Protein AF-A0A9E2QNR4-F1 (afdb_monomer_lite)

Foldseek 3Di:
DQDPLLQVAVVLLVLAPDVPAAEEAEAAQDDDDPPDDDDDDPRYHYYYDYHDWDQDPDGIQCLVVVVVVLVVDDDQKDADDDSQKHWHNCVVVCCVPPVVQFQKEQEWEAEPVRDIAPPLPDWDDDFPRGPSRMMGGCVQQNGFGQDDRDRRSNVVSVVSVVVRDPRYGYDNDHTMYGRD

Secondary structure (DSSP, 8-state):
---HHHHHHHHHHHT-SS----EEEEEET-SS--SS-----TTEEEEEE-S--EE-SSSEE-HHHHHHHHHH--SSEEE---TT-EE-TTHHHHIIIIITTSSEEEEEEEETT--EES-TT--S--TTS-TT-EEEEHHHH-------SSTTHHHHHHHHHHTT-S-EEEEEEEEEEET-

Sequence (180 aa):
MGRRSLHTTLHSLLQQTNPNWKAIVIFDGIKQLPYTTLPQDDRISYLFSEKIGRFGLTNGESGMVRNIGIKAATTEWIGFLDDDDTIAPFYVHALLTKYHVHDFVVWRMIYTNRVVLPPFHANELAFGNVGISFCYNQYRLGKVYFKHNSGGEDFDFLKDLKNRTSNWKITHEIAYRVRH

pLDDT: mean 93.26, std 9.12, range [42.66, 98.81]

Radius of gyration: 15.49 Å; chains: 1; bounding box: 40×37×36 Å

Structure (mmCIF, N/CA/C/O backbone):
data_AF-A0A9E2QNR4-F1
#
_entry.id   AF-A0A9E2QNR4-F1
#
loop_
_atom_site.group_PDB
_atom_site.id
_atom_site.type_symbol
_atom_site.label_atom_id
_atom_site.label_alt_id
_atom_site.label_comp_id
_atom_site.label_asym_id
_atom_site.label_entity_id
_atom_site.label_seq_id
_atom_site.pdbx_PDB_ins_code
_atom_site.Cartn_x
_atom_site.Cartn_y
_atom_site.Cartn_z
_atom_site.occupancy
_atom_site.B_iso_or_equiv
_atom_site.auth_seq_id
_atom_site.auth_comp_id
_atom_site.auth_asym_id
_atom_site.auth_atom_id
_atom_site.pdbx_PDB_model_num
ATOM 1 N N . MET A 1 1 ? -13.595 16.240 6.939 1.00 42.66 1 MET A N 1
ATOM 2 C CA . MET A 1 1 ? -14.921 15.580 6.945 1.00 42.66 1 MET A CA 1
ATOM 3 C C . MET A 1 1 ? -15.132 14.895 5.601 1.00 42.66 1 MET A C 1
ATOM 5 O O . MET A 1 1 ? -14.624 15.418 4.617 1.00 42.66 1 MET A O 1
ATOM 9 N N . GLY A 1 2 ? -15.775 13.719 5.605 1.00 53.56 2 GLY A N 1
ATOM 10 C CA . GLY A 1 2 ? -15.765 12.681 4.558 1.00 53.56 2 GLY A CA 1
ATOM 11 C C . GLY A 1 2 ? -15.811 13.205 3.127 1.00 53.56 2 GLY A C 1
ATOM 12 O O . GLY A 1 2 ? -16.867 13.581 2.624 1.00 53.56 2 GLY A O 1
ATOM 13 N N . ARG A 1 3 ? -14.639 13.245 2.490 1.00 68.81 3 ARG A N 1
ATOM 14 C CA . ARG A 1 3 ? -14.475 13.717 1.116 1.00 68.81 3 ARG A CA 1
ATOM 15 C C . ARG A 1 3 ? -15.192 12.754 0.174 1.00 68.81 3 ARG A C 1
ATOM 17 O O . ARG A 1 3 ? -15.172 11.546 0.394 1.00 68.81 3 ARG A O 1
ATOM 24 N N . ARG A 1 4 ? -15.772 13.283 -0.908 1.00 77.88 4 ARG A N 1
ATOM 25 C CA . ARG A 1 4 ? -16.351 12.480 -2.004 1.00 77.88 4 ARG A CA 1
ATOM 26 C C . ARG A 1 4 ? -15.380 11.399 -2.499 1.00 77.88 4 ARG A C 1
ATOM 28 O O . ARG A 1 4 ? -15.818 10.328 -2.898 1.00 77.88 4 ARG A O 1
ATOM 35 N N . SER A 1 5 ? -14.082 11.681 -2.422 1.00 88.00 5 SER A N 1
ATOM 36 C CA . SER A 1 5 ? -13.005 10.777 -2.804 1.00 88.00 5 SER A CA 1
ATOM 37 C C . SER A 1 5 ? -13.012 9.458 -2.019 1.00 88.00 5 SER A C 1
ATOM 39 O O . SER A 1 5 ? -12.896 8.406 -2.635 1.00 88.00 5 SER A O 1
ATOM 41 N N . LEU A 1 6 ? -13.317 9.481 -0.712 1.00 91.69 6 LEU A N 1
ATOM 42 C CA . LEU A 1 6 ? -13.371 8.267 0.112 1.00 91.69 6 LEU A CA 1
ATOM 43 C C . LEU A 1 6 ? -14.436 7.283 -0.392 1.00 91.69 6 LEU A C 1
ATOM 45 O O . LEU A 1 6 ? -14.226 6.074 -0.363 1.00 91.69 6 LEU A O 1
ATOM 49 N N . HIS A 1 7 ? -15.576 7.777 -0.885 1.00 91.38 7 HIS A N 1
ATOM 50 C CA . HIS A 1 7 ? -16.596 6.906 -1.472 1.00 91.38 7 HIS A CA 1
ATOM 51 C C . HIS A 1 7 ? -16.057 6.188 -2.717 1.00 91.38 7 HIS A C 1
ATOM 53 O O . HIS A 1 7 ? -16.273 4.989 -2.879 1.00 91.38 7 HIS A O 1
ATOM 59 N N . THR A 1 8 ? -15.323 6.900 -3.574 1.00 93.50 8 THR A N 1
ATOM 60 C CA . THR A 1 8 ? -14.679 6.323 -4.760 1.00 93.50 8 THR A CA 1
ATOM 61 C C . THR A 1 8 ? -13.632 5.275 -4.369 1.00 93.50 8 THR A C 1
ATOM 63 O O . THR A 1 8 ? -13.645 4.165 -4.907 1.00 93.50 8 THR A O 1
ATOM 66 N N . THR A 1 9 ? -12.795 5.571 -3.371 1.00 96.00 9 THR A N 1
ATOM 67 C CA . THR A 1 9 ? -11.807 4.639 -2.811 1.00 96.00 9 THR A CA 1
ATOM 68 C C . THR A 1 9 ? -12.461 3.351 -2.315 1.00 96.00 9 THR A C 1
ATOM 70 O O . THR A 1 9 ? -12.094 2.259 -2.756 1.00 96.00 9 THR A O 1
ATOM 73 N N . LEU A 1 10 ? -13.482 3.456 -1.457 1.00 96.06 10 LEU A N 1
ATOM 74 C CA . LEU A 1 10 ? -14.182 2.290 -0.911 1.00 96.06 10 LEU A CA 1
ATOM 75 C C . LEU A 1 10 ? -14.931 1.511 -1.994 1.00 96.06 10 LEU A C 1
ATOM 77 O O . LEU A 1 10 ? -14.923 0.282 -1.984 1.00 96.06 10 LEU A O 1
ATOM 81 N N . HIS A 1 11 ? -15.518 2.197 -2.975 1.00 95.88 11 HIS A N 1
ATOM 82 C CA . HIS A 1 11 ? -16.143 1.530 -4.111 1.00 95.88 11 HIS A CA 1
ATOM 83 C C . HIS A 1 11 ? -15.125 0.700 -4.912 1.00 95.88 11 HIS A C 1
ATOM 85 O O . HIS A 1 11 ? -15.442 -0.415 -5.318 1.00 95.88 11 HIS A O 1
ATOM 91 N N . SER A 1 12 ? -13.882 1.170 -5.075 1.00 97.94 12 SER A N 1
ATOM 92 C CA . SER A 1 12 ? -12.830 0.398 -5.761 1.00 97.94 12 SER A CA 1
ATOM 93 C C . SER A 1 12 ? -12.438 -0.903 -5.038 1.00 97.94 12 SER A C 1
ATOM 95 O O . SER A 1 12 ? -12.075 -1.887 -5.690 1.00 97.94 12 SER A O 1
ATOM 97 N N . LEU A 1 13 ? -12.575 -0.947 -3.706 1.00 98.19 13 LEU A N 1
ATOM 98 C CA . LEU A 1 13 ? -12.427 -2.173 -2.913 1.00 98.19 13 LEU A CA 1
ATOM 99 C C . LEU A 1 13 ? -13.612 -3.123 -3.139 1.00 98.19 13 LEU A C 1
ATOM 101 O O . LEU A 1 13 ? -13.427 -4.314 -3.381 1.00 98.19 13 LEU A O 1
ATOM 105 N N . LEU A 1 14 ? -14.838 -2.598 -3.129 1.00 98.00 14 LEU A N 1
ATOM 106 C CA . LEU A 1 14 ? -16.046 -3.397 -3.361 1.00 98.00 14 LEU A CA 1
ATOM 107 C C . LEU A 1 14 ? -16.087 -4.021 -4.765 1.00 98.00 14 LEU A C 1
ATOM 109 O O . LEU A 1 14 ? -16.650 -5.099 -4.930 1.00 98.00 14 LEU A O 1
ATOM 113 N N . GLN A 1 15 ? -15.451 -3.383 -5.750 1.00 98.00 15 GLN A N 1
ATOM 114 C CA . GLN A 1 15 ? -15.330 -3.877 -7.126 1.00 98.00 15 GLN A CA 1
ATOM 115 C C . GLN A 1 15 ? -14.173 -4.871 -7.341 1.00 98.00 15 GLN A C 1
ATOM 117 O O . GLN A 1 15 ? -13.887 -5.239 -8.481 1.00 98.00 15 GLN A O 1
ATOM 122 N N . GLN A 1 16 ? -13.479 -5.316 -6.286 1.00 98.69 16 GLN A N 1
ATOM 123 C CA . GLN A 1 16 ? -12.453 -6.349 -6.436 1.00 98.69 16 GLN A CA 1
ATOM 124 C C . GLN A 1 16 ? -13.062 -7.672 -6.912 1.00 98.69 16 GLN A C 1
ATOM 126 O O . GLN A 1 16 ? -13.962 -8.230 -6.291 1.00 98.69 16 GLN A O 1
ATOM 131 N N . THR A 1 17 ? -12.495 -8.209 -7.988 1.00 98.50 17 THR A N 1
ATOM 132 C CA . THR A 1 17 ? -12.878 -9.493 -8.603 1.00 98.50 17 THR A CA 1
ATOM 133 C C . THR A 1 17 ? -12.620 -10.700 -7.701 1.00 98.50 17 THR A C 1
ATOM 135 O O . THR A 1 17 ? -13.243 -11.744 -7.872 1.00 98.50 17 THR A O 1
ATOM 138 N N . ASN A 1 18 ? -11.716 -10.567 -6.729 1.00 98.25 18 ASN A N 1
ATOM 139 C CA . ASN A 1 18 ? -11.512 -11.543 -5.668 1.00 98.25 18 ASN A CA 1
ATOM 140 C C . ASN A 1 18 ? -11.945 -10.914 -4.331 1.00 98.25 18 ASN A C 1
ATOM 142 O O . ASN A 1 18 ? -11.371 -9.892 -3.951 1.00 98.25 18 ASN A O 1
ATOM 146 N N . PRO A 1 19 ? -12.923 -11.494 -3.607 1.00 97.56 19 PRO A N 1
ATOM 147 C CA . PRO A 1 19 ? -13.462 -10.908 -2.383 1.00 97.56 19 PRO A CA 1
ATOM 148 C C . PRO A 1 19 ? -12.594 -11.146 -1.137 1.00 97.56 19 PRO A C 1
ATOM 150 O O . PRO A 1 19 ? -12.964 -10.661 -0.070 1.00 97.56 19 PRO A O 1
ATOM 153 N N . ASN A 1 20 ? -11.479 -11.884 -1.243 1.00 98.06 20 ASN A N 1
ATOM 154 C CA . ASN A 1 20 ? -10.619 -12.277 -0.122 1.00 98.06 20 ASN A CA 1
ATOM 155 C C . ASN A 1 20 ? -9.726 -11.124 0.370 1.00 98.06 20 ASN A C 1
ATOM 157 O O . ASN A 1 20 ? -8.500 -11.154 0.255 1.00 98.06 20 ASN A O 1
ATOM 161 N N . TRP A 1 21 ? -10.361 -10.082 0.895 1.00 98.31 21 TRP A N 1
ATOM 162 C CA . TRP A 1 21 ? -9.712 -8.907 1.456 1.00 98.31 21 TRP A CA 1
ATOM 163 C C . TRP A 1 21 ? -10.485 -8.390 2.670 1.00 98.31 21 TRP A C 1
ATOM 165 O O . TRP A 1 21 ? -11.672 -8.663 2.846 1.00 98.31 21 TRP A O 1
ATOM 175 N N . LYS A 1 22 ? -9.786 -7.622 3.507 1.00 98.38 22 LYS A N 1
ATOM 176 C CA . LYS A 1 22 ? -10.364 -6.791 4.567 1.00 98.38 22 LYS A CA 1
ATOM 177 C C . LYS A 1 22 ? -9.765 -5.394 4.475 1.00 98.38 22 LYS A C 1
ATOM 179 O O . LYS A 1 22 ? -8.607 -5.252 4.089 1.00 98.38 22 LYS A O 1
ATOM 184 N N . ALA A 1 23 ? -10.539 -4.381 4.836 1.00 98.12 23 ALA A N 1
ATOM 185 C CA . ALA A 1 23 ? -10.109 -2.993 4.870 1.00 98.12 23 ALA A CA 1
ATOM 186 C C . ALA A 1 23 ? -10.296 -2.419 6.275 1.00 98.12 23 ALA A C 1
ATOM 188 O O . ALA A 1 23 ? -11.333 -2.608 6.908 1.00 98.12 23 ALA A O 1
ATOM 189 N N . ILE A 1 24 ? -9.285 -1.697 6.748 1.00 97.69 24 ILE A N 1
ATOM 190 C CA . ILE A 1 24 ? -9.325 -0.961 8.010 1.00 97.69 24 ILE A CA 1
ATOM 191 C C . ILE A 1 24 ? -9.185 0.514 7.654 1.00 97.69 24 ILE A C 1
ATOM 193 O O . ILE A 1 24 ? -8.115 0.963 7.250 1.00 97.69 24 ILE A O 1
ATOM 197 N N . VAL A 1 25 ? -10.279 1.257 7.776 1.00 95.75 25 VAL A N 1
ATOM 198 C CA . VAL A 1 25 ? -10.344 2.688 7.480 1.00 95.75 25 VAL A CA 1
ATOM 199 C C . VAL A 1 25 ? -10.130 3.450 8.778 1.00 95.75 25 VAL A C 1
ATOM 201 O O . VAL A 1 25 ? -10.839 3.220 9.757 1.00 95.75 25 VAL A O 1
ATOM 204 N N . ILE A 1 26 ? -9.153 4.354 8.798 1.00 94.88 26 ILE A N 1
ATOM 205 C CA . ILE A 1 26 ? -8.745 5.060 10.015 1.00 94.88 26 ILE A CA 1
ATOM 206 C C . ILE A 1 26 ? -9.106 6.533 9.880 1.00 94.88 26 ILE A C 1
ATOM 208 O O . ILE A 1 26 ? -8.574 7.251 9.035 1.00 94.88 26 ILE A O 1
ATOM 212 N N . PHE A 1 27 ? -10.007 6.986 10.738 1.00 93.06 27 PHE A N 1
ATOM 213 C CA . PHE A 1 27 ? -10.429 8.371 10.834 1.00 93.06 27 PHE A CA 1
ATOM 214 C C . PHE A 1 27 ? -9.528 9.138 11.815 1.00 93.06 27 PHE A C 1
ATOM 216 O O . PHE A 1 27 ? -9.753 9.143 13.025 1.00 93.06 27 PHE A O 1
ATOM 223 N N . ASP A 1 28 ? -8.500 9.793 11.270 1.00 93.00 28 ASP A N 1
ATOM 224 C CA . ASP A 1 28 ? -7.462 10.519 12.017 1.00 93.00 28 ASP A CA 1
ATOM 225 C C . ASP A 1 28 ? -7.914 11.918 12.479 1.00 93.00 28 ASP A C 1
ATOM 227 O O . ASP A 1 28 ? -8.002 12.863 11.684 1.00 93.00 28 ASP A O 1
ATOM 231 N N . GLY A 1 29 ? -8.181 12.065 13.780 1.00 91.12 29 GLY A N 1
ATOM 232 C CA . GLY A 1 29 ? -8.619 13.320 14.400 1.00 91.12 29 GLY A CA 1
ATOM 233 C C . GLY A 1 29 ? -10.099 13.649 14.193 1.00 91.12 29 GLY A C 1
ATOM 234 O O . GLY A 1 29 ? -10.513 14.795 14.372 1.00 91.12 29 GLY A O 1
ATOM 235 N N . ILE A 1 30 ? -10.904 12.667 13.790 1.00 86.69 30 ILE A N 1
ATOM 236 C CA . ILE A 1 30 ? -12.350 12.810 13.607 1.00 86.69 30 ILE A CA 1
ATOM 237 C C . ILE A 1 30 ? -13.041 12.093 14.767 1.00 86.69 30 ILE A C 1
ATOM 239 O O . ILE A 1 30 ? -12.759 10.934 15.033 1.00 86.69 30 ILE A O 1
ATOM 243 N N . LYS A 1 31 ? -13.951 12.780 15.466 1.00 78.75 31 LYS A N 1
ATOM 244 C CA . LYS A 1 31 ? -14.580 12.256 16.695 1.00 78.75 31 LYS A CA 1
ATOM 245 C C . LYS A 1 31 ? -15.882 11.484 16.470 1.00 78.75 31 LYS A C 1
ATOM 247 O O . LYS A 1 31 ? -16.339 10.785 17.364 1.00 78.75 31 LYS A O 1
ATOM 252 N N . GLN A 1 32 ? -16.488 11.626 15.298 1.00 73.12 32 GLN A N 1
ATOM 253 C CA . GLN A 1 32 ? -17.728 10.951 14.922 1.00 73.12 32 GLN A CA 1
A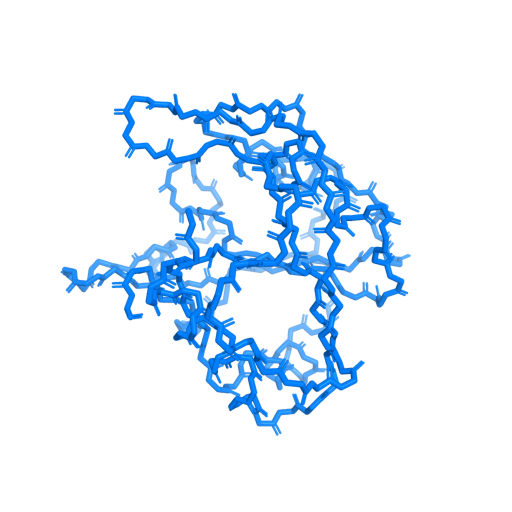TOM 254 C C . GLN A 1 32 ? -17.703 10.653 13.428 1.00 73.12 32 GLN A C 1
ATOM 256 O O . GLN A 1 32 ? -17.097 11.414 12.667 1.00 73.12 32 GLN A O 1
ATOM 261 N N . LEU A 1 33 ? -18.356 9.567 13.007 1.00 70.19 33 LEU A N 1
ATOM 262 C CA . LEU A 1 33 ? -18.488 9.251 11.585 1.00 70.19 33 LEU A CA 1
ATOM 263 C C . LEU A 1 33 ? -18.990 10.493 10.827 1.00 70.19 33 LEU A C 1
ATOM 265 O O . LEU A 1 33 ? -19.904 11.174 11.307 1.00 70.19 33 LEU A O 1
ATOM 269 N N . PRO A 1 34 ? -18.388 10.834 9.675 1.00 70.00 34 PRO A N 1
ATOM 270 C CA . PRO A 1 34 ? -18.909 11.920 8.863 1.00 70.00 34 PRO A CA 1
ATOM 271 C C . PRO A 1 34 ? -20.356 11.610 8.461 1.00 70.00 34 PRO A C 1
ATOM 273 O O . PRO A 1 34 ? -20.710 10.450 8.286 1.00 70.00 34 PRO A O 1
ATOM 276 N N . TYR A 1 35 ? -21.175 12.645 8.250 1.00 58.66 35 TYR A N 1
ATOM 277 C CA . TYR A 1 35 ? -22.574 12.507 7.808 1.00 58.66 35 TYR A CA 1
ATOM 278 C C . TYR A 1 35 ? -22.740 11.797 6.446 1.00 58.66 35 TYR A C 1
ATOM 280 O O . TYR A 1 35 ? -23.859 11.559 6.001 1.00 58.66 35 TYR A O 1
ATOM 288 N N . THR A 1 36 ? -21.637 11.472 5.769 1.00 67.19 36 THR A N 1
ATOM 289 C CA . THR A 1 36 ? -21.612 10.676 4.543 1.00 67.19 36 THR A CA 1
ATOM 290 C C . THR A 1 36 ? -21.981 9.225 4.842 1.00 67.19 36 THR A C 1
ATOM 292 O O . THR A 1 36 ? -21.392 8.598 5.720 1.00 67.19 36 THR A O 1
ATOM 295 N N . THR A 1 37 ? -22.899 8.658 4.060 1.00 78.50 37 THR A N 1
ATOM 296 C CA . THR A 1 37 ? -23.216 7.229 4.115 1.00 78.50 37 THR A CA 1
ATOM 297 C C . THR A 1 37 ? -21.996 6.419 3.673 1.00 78.50 37 THR A C 1
ATOM 299 O O . THR A 1 37 ? -21.645 6.391 2.494 1.00 78.50 37 THR A O 1
ATOM 302 N N . LEU A 1 38 ? -21.312 5.796 4.631 1.00 86.94 38 LEU A N 1
ATOM 303 C CA . LEU A 1 38 ? -20.230 4.854 4.360 1.00 86.94 38 LEU A CA 1
ATOM 304 C C . LEU A 1 38 ? -20.822 3.480 4.015 1.00 86.94 38 LEU A C 1
ATOM 306 O O . LEU A 1 38 ? -21.839 3.100 4.611 1.00 86.94 38 LEU A O 1
ATOM 310 N N . PRO A 1 39 ? -20.215 2.731 3.076 1.00 88.25 39 PRO A N 1
ATOM 311 C CA . PRO A 1 39 ? -20.696 1.405 2.719 1.00 88.25 39 PRO A C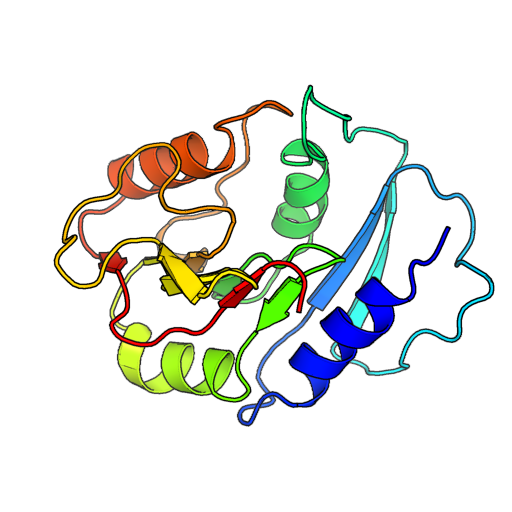A 1
ATOM 312 C C . PRO A 1 39 ? -20.689 0.483 3.940 1.00 88.25 39 PRO A C 1
ATOM 314 O O . PRO A 1 39 ? -19.726 0.448 4.699 1.00 88.25 39 PRO A O 1
ATOM 317 N N . GLN A 1 40 ? -21.774 -0.265 4.114 1.00 89.50 40 GLN A N 1
ATOM 318 C CA . GLN A 1 40 ? -21.859 -1.320 5.118 1.00 89.50 40 GLN A CA 1
ATOM 319 C C . GLN A 1 40 ? -21.439 -2.629 4.446 1.00 89.50 40 GLN A C 1
ATOM 321 O O . GLN A 1 40 ? -22.152 -3.134 3.581 1.00 89.50 40 GLN A O 1
ATOM 326 N N . ASP A 1 41 ? -20.256 -3.129 4.789 1.00 94.88 41 ASP A N 1
ATOM 327 C CA . ASP A 1 41 ? -19.703 -4.390 4.291 1.00 94.88 41 ASP A CA 1
ATOM 328 C C . ASP A 1 41 ? -18.845 -5.008 5.400 1.00 94.88 41 ASP A C 1
ATOM 330 O O . ASP A 1 41 ? -17.979 -4.327 5.950 1.00 94.88 41 ASP A O 1
ATOM 334 N N . ASP A 1 42 ? -19.058 -6.286 5.718 1.00 96.44 42 ASP A N 1
ATOM 335 C CA . ASP A 1 42 ? -18.371 -6.984 6.820 1.00 96.44 42 ASP A CA 1
ATOM 336 C C . ASP A 1 42 ? -16.844 -7.060 6.640 1.00 96.44 42 ASP A C 1
ATOM 338 O O . ASP A 1 42 ? -16.099 -7.341 7.585 1.00 96.44 42 ASP A O 1
ATOM 342 N N . ARG A 1 43 ? -16.343 -6.805 5.426 1.00 97.62 43 ARG A N 1
ATOM 343 C CA . ARG A 1 43 ? -14.907 -6.724 5.134 1.00 97.62 43 ARG A CA 1
ATOM 344 C C . ARG A 1 43 ? -14.310 -5.370 5.505 1.00 97.62 43 ARG A C 1
ATOM 346 O O . ARG A 1 43 ? -13.085 -5.266 5.541 1.00 97.62 43 ARG A O 1
ATOM 353 N N . ILE A 1 44 ? -15.119 -4.341 5.761 1.00 97.06 44 ILE A N 1
ATOM 354 C CA . ILE A 1 44 ? -14.665 -2.979 6.057 1.00 97.06 44 ILE A CA 1
ATOM 355 C C . ILE A 1 44 ? -14.898 -2.671 7.536 1.00 97.06 44 ILE A C 1
ATOM 357 O O . ILE A 1 44 ? -16.006 -2.754 8.051 1.00 97.06 44 ILE A O 1
ATOM 361 N N . SER A 1 45 ? -13.839 -2.273 8.233 1.00 95.19 45 SER A N 1
ATOM 362 C CA . SER A 1 45 ? -13.897 -1.811 9.620 1.00 95.19 45 SER A CA 1
ATOM 363 C C . SER A 1 45 ? -13.449 -0.358 9.716 1.00 95.19 45 SER A C 1
ATOM 365 O O . SER A 1 45 ? -12.499 0.050 9.048 1.00 95.19 45 SER A O 1
ATOM 367 N N . TYR A 1 46 ? -14.108 0.415 10.577 1.00 93.44 46 TYR A N 1
ATOM 368 C CA . TYR A 1 46 ? -13.816 1.831 10.796 1.00 93.44 46 TYR A CA 1
ATOM 369 C C . TYR A 1 46 ? -13.228 2.033 12.190 1.00 93.44 46 TYR A C 1
ATOM 371 O O . TYR A 1 46 ? -13.852 1.679 13.188 1.00 93.44 46 TYR A O 1
ATOM 379 N N . LEU A 1 47 ? -12.029 2.604 12.256 1.00 92.81 47 LEU A N 1
ATOM 380 C CA . LEU A 1 47 ? -11.342 2.947 13.497 1.00 92.81 47 LEU A CA 1
ATOM 381 C C . LEU A 1 47 ? -11.193 4.460 13.609 1.00 92.81 47 LEU A C 1
ATOM 383 O O . LEU A 1 47 ? -11.070 5.164 12.609 1.00 92.81 47 LEU A O 1
ATOM 387 N N . PHE A 1 48 ? -11.148 4.945 14.842 1.00 92.44 48 PHE A N 1
ATOM 388 C CA . PHE A 1 48 ? -10.911 6.347 15.155 1.00 92.44 48 PHE A CA 1
ATOM 389 C C . PHE A 1 48 ? -9.603 6.492 15.915 1.00 92.44 48 PHE A C 1
ATOM 391 O O . PHE A 1 48 ? -9.251 5.637 16.730 1.00 92.44 48 PHE A O 1
ATOM 398 N N . SER A 1 49 ? -8.896 7.587 15.663 1.00 92.50 49 SER A N 1
ATOM 399 C CA . SER A 1 49 ? -7.715 7.962 16.430 1.00 92.50 49 SER A CA 1
ATOM 400 C C . SER A 1 49 ? -7.722 9.449 16.743 1.00 92.50 49 SER A C 1
ATOM 402 O O . SER A 1 49 ? -8.327 10.252 16.028 1.00 92.50 49 SER A O 1
ATOM 404 N N . GLU A 1 50 ? -6.977 9.827 17.779 1.00 92.94 50 GLU A N 1
ATOM 405 C CA . GLU A 1 50 ? -6.542 11.213 17.938 1.00 92.94 50 GLU A CA 1
ATOM 406 C C . GLU A 1 50 ? -5.764 11.674 16.702 1.00 92.94 50 GLU A C 1
ATOM 408 O O . GLU A 1 50 ? -5.215 10.850 15.961 1.00 92.94 50 GLU A O 1
ATOM 413 N N . LYS A 1 51 ? -5.730 12.994 16.479 1.00 93.00 51 LYS A N 1
ATOM 414 C CA . LYS A 1 51 ? -5.043 13.581 15.327 1.00 93.00 51 LYS A CA 1
ATOM 415 C C . LYS A 1 51 ? -3.536 13.371 15.461 1.00 93.00 51 LYS A C 1
ATOM 417 O O . LYS A 1 51 ? -2.881 14.073 16.228 1.00 93.00 51 LYS A O 1
ATOM 422 N N . ILE A 1 52 ? -2.987 12.436 14.694 1.00 93.50 52 ILE A N 1
ATOM 423 C CA . ILE A 1 52 ? -1.550 12.145 14.655 1.00 93.50 52 ILE A CA 1
ATOM 424 C C . ILE A 1 52 ? -0.946 12.359 13.271 1.00 93.50 52 ILE A C 1
ATOM 426 O O . ILE A 1 52 ? 0.254 12.615 13.185 1.00 93.50 52 ILE A O 1
ATOM 430 N N . GLY A 1 53 ? -1.741 12.279 12.200 1.00 88.19 53 GLY A N 1
ATOM 431 C CA . GLY A 1 53 ? -1.296 12.599 10.846 1.00 88.19 53 GLY A CA 1
ATOM 432 C C . GLY A 1 53 ? -0.957 14.082 10.691 1.00 88.19 53 GLY A C 1
ATOM 433 O O . GLY A 1 53 ? -1.505 14.945 11.383 1.00 88.19 53 GLY A O 1
ATOM 434 N N . ARG A 1 54 ? -0.052 14.390 9.761 1.00 88.56 54 ARG A N 1
ATOM 435 C CA . ARG A 1 54 ? 0.407 15.753 9.465 1.00 88.56 54 ARG A CA 1
ATOM 436 C C . ARG A 1 54 ? 0.042 16.155 8.043 1.00 88.56 54 ARG A C 1
ATOM 438 O O . ARG A 1 54 ? -0.334 15.325 7.217 1.00 88.56 54 ARG A O 1
ATOM 445 N N . PHE A 1 55 ? 0.121 17.450 7.776 1.00 79.50 55 PHE A N 1
ATOM 446 C CA . PHE A 1 55 ? 0.059 17.982 6.423 1.00 79.50 55 PHE A CA 1
ATOM 447 C C . PHE A 1 55 ? 1.443 18.535 6.098 1.00 79.50 55 PHE A C 1
ATOM 449 O O . PHE A 1 55 ? 1.896 19.471 6.757 1.00 79.50 55 PHE A O 1
ATOM 456 N N . GLY A 1 56 ? 2.124 17.903 5.145 1.00 71.25 56 GLY A N 1
ATOM 457 C CA . GLY A 1 56 ? 3.396 18.386 4.627 1.00 71.25 56 GLY A CA 1
ATOM 458 C C . GLY A 1 56 ? 3.191 19.562 3.672 1.00 71.25 56 GLY A C 1
ATOM 459 O O . GLY A 1 56 ? 2.089 20.093 3.528 1.00 71.25 56 GLY A O 1
ATOM 460 N N . LEU A 1 57 ? 4.255 19.951 2.966 1.00 68.12 57 LEU A N 1
ATOM 461 C CA . LEU A 1 57 ? 4.214 21.076 2.020 1.00 68.12 57 LEU A CA 1
ATOM 462 C C . LEU A 1 57 ? 3.207 20.873 0.879 1.00 68.12 57 LEU A C 1
ATOM 464 O O . LEU A 1 57 ? 2.641 21.842 0.380 1.00 68.12 57 LEU A O 1
ATOM 468 N N . THR A 1 58 ? 3.001 19.628 0.448 1.00 61.47 58 THR A N 1
ATOM 469 C CA . THR A 1 58 ? 2.196 19.319 -0.742 1.00 61.47 58 THR A CA 1
ATOM 470 C C . THR A 1 58 ? 1.131 18.253 -0.520 1.00 61.47 58 THR A C 1
ATOM 472 O O . THR A 1 58 ? 0.148 18.246 -1.256 1.00 61.47 58 THR A O 1
ATOM 475 N N . ASN A 1 59 ? 1.284 17.370 0.474 1.00 73.69 59 ASN A N 1
ATOM 476 C CA . ASN A 1 59 ? 0.422 16.203 0.671 1.00 73.69 59 ASN A CA 1
ATOM 477 C C . ASN A 1 59 ? 0.235 15.870 2.162 1.00 73.69 59 ASN A C 1
ATOM 479 O O . ASN A 1 59 ? 0.972 16.352 3.024 1.00 73.69 59 ASN A O 1
ATOM 483 N N . GLY A 1 60 ? -0.743 15.008 2.456 1.00 76.25 60 GLY A N 1
ATOM 484 C CA . GLY A 1 60 ? -0.894 14.406 3.779 1.00 76.25 60 GLY A CA 1
ATOM 485 C C . GLY A 1 60 ? 0.250 13.438 4.092 1.00 76.25 60 GLY A C 1
ATOM 486 O O . GLY A 1 60 ? 0.649 12.644 3.248 1.00 76.25 60 GLY A O 1
ATOM 487 N N . GLU A 1 61 ? 0.755 13.495 5.319 1.00 86.31 61 GLU A N 1
ATOM 488 C CA . GLU A 1 61 ? 1.826 12.640 5.839 1.00 86.31 61 GLU A CA 1
ATOM 489 C C . GLU A 1 61 ? 1.229 11.793 6.962 1.00 86.31 61 GLU A C 1
ATOM 491 O O . GLU A 1 61 ? 0.816 12.312 8.004 1.00 86.31 61 GLU A O 1
ATOM 496 N N . SER A 1 62 ? 1.063 10.497 6.709 1.00 90.00 62 SER A N 1
ATOM 497 C CA . SER A 1 62 ? 0.151 9.643 7.484 1.00 90.00 62 SER A CA 1
ATOM 498 C C . SER A 1 62 ? 0.773 8.312 7.898 1.00 90.00 62 SER A C 1
ATOM 500 O O . SER A 1 62 ? 0.054 7.409 8.325 1.00 90.00 62 SER A O 1
ATOM 502 N N . GLY A 1 63 ? 2.101 8.178 7.841 1.00 93.31 63 GLY A N 1
ATOM 503 C CA . GLY A 1 63 ? 2.819 6.984 8.290 1.00 93.31 63 GLY A CA 1
ATOM 504 C C . GLY A 1 63 ? 2.392 6.494 9.683 1.00 93.31 63 GLY A C 1
ATOM 505 O O . GLY A 1 63 ? 2.071 5.319 9.869 1.00 93.31 63 GLY A O 1
ATOM 506 N N . MET A 1 64 ? 2.286 7.394 10.662 1.00 95.62 64 MET A N 1
ATOM 507 C CA . MET A 1 64 ? 1.836 7.065 12.022 1.00 95.62 64 MET A CA 1
ATOM 508 C C . MET A 1 64 ? 0.379 6.604 12.082 1.00 95.62 64 MET A C 1
ATOM 510 O O . MET A 1 64 ? 0.063 5.707 12.862 1.00 95.62 64 MET A O 1
ATOM 514 N N . VAL A 1 65 ? -0.494 7.162 11.240 1.00 96.25 65 VAL A N 1
ATOM 515 C CA . VAL A 1 65 ? -1.890 6.715 11.122 1.00 96.25 65 VAL A CA 1
ATOM 516 C C . VAL A 1 65 ? -1.924 5.291 10.569 1.00 96.25 65 VAL A C 1
ATOM 518 O O . VAL A 1 65 ? -2.552 4.413 11.158 1.00 96.25 65 VAL A O 1
ATOM 521 N N . ARG A 1 66 ? -1.164 5.012 9.502 1.00 97.19 66 ARG A N 1
ATOM 522 C CA . ARG A 1 66 ? -1.075 3.676 8.884 1.00 97.19 66 ARG A CA 1
ATOM 523 C C . ARG A 1 66 ? -0.584 2.608 9.867 1.00 97.19 66 ARG A C 1
ATOM 525 O O . ARG A 1 66 ? -1.043 1.468 9.810 1.00 97.19 66 ARG A O 1
ATOM 532 N N . ASN A 1 67 ? 0.266 2.971 10.831 1.00 98.06 67 ASN A N 1
ATOM 533 C CA . ASN A 1 67 ? 0.710 2.054 11.886 1.00 98.06 67 ASN A CA 1
ATOM 534 C C . ASN A 1 67 ? -0.425 1.553 12.794 1.00 98.06 67 ASN A C 1
ATOM 536 O O . ASN A 1 67 ? -0.329 0.434 13.300 1.00 98.06 67 ASN A O 1
ATOM 540 N N . ILE A 1 68 ? -1.500 2.323 12.994 1.00 97.94 68 ILE A N 1
ATOM 541 C CA . ILE A 1 68 ? -2.693 1.849 13.719 1.00 97.94 68 ILE A CA 1
ATOM 542 C C . ILE A 1 68 ? -3.334 0.690 12.941 1.00 97.94 68 ILE A C 1
ATOM 544 O O . ILE A 1 68 ? -3.621 -0.360 13.518 1.00 97.94 68 ILE A O 1
ATOM 548 N N . GLY A 1 69 ? -3.460 0.839 11.620 1.00 97.88 69 GLY A N 1
ATOM 549 C CA . GLY A 1 69 ? -3.963 -0.204 10.725 1.00 97.88 69 GLY A CA 1
ATOM 550 C C . GLY A 1 69 ? -3.077 -1.445 10.719 1.00 97.88 69 GLY A C 1
ATOM 551 O O . GLY A 1 69 ? -3.577 -2.550 10.898 1.00 97.88 69 GLY A O 1
ATOM 552 N N . ILE A 1 70 ? -1.755 -1.276 10.618 1.00 98.25 70 ILE A N 1
ATOM 553 C CA . ILE A 1 70 ? -0.798 -2.395 10.670 1.00 98.25 70 ILE A CA 1
ATOM 554 C C . ILE A 1 70 ? -0.926 -3.172 11.991 1.00 98.25 70 ILE A C 1
ATOM 556 O O . ILE A 1 70 ? -0.911 -4.405 11.995 1.00 98.25 70 ILE A O 1
ATOM 560 N N . LYS A 1 71 ? -1.093 -2.485 13.130 1.00 98.25 71 LYS A N 1
ATOM 561 C CA . LYS A 1 71 ? -1.299 -3.144 14.433 1.00 98.25 71 LYS A CA 1
ATOM 562 C C . LYS A 1 71 ? -2.588 -3.966 14.459 1.00 98.25 71 LYS A C 1
ATOM 564 O O . LYS A 1 71 ? -2.552 -5.089 14.955 1.00 98.25 71 LYS A O 1
ATOM 569 N N . ALA A 1 72 ? -3.670 -3.451 13.881 1.00 97.69 72 ALA A N 1
ATOM 570 C CA . ALA A 1 72 ? -4.965 -4.127 13.824 1.00 97.69 72 ALA A CA 1
ATOM 571 C C . ALA A 1 72 ? -5.060 -5.217 12.735 1.00 97.69 72 ALA A C 1
ATOM 573 O O . ALA A 1 72 ? -5.888 -6.118 12.844 1.00 97.69 72 ALA A O 1
ATOM 574 N N . ALA A 1 73 ? -4.216 -5.173 11.700 1.00 97.56 73 ALA A N 1
ATOM 575 C CA . ALA A 1 73 ? -4.245 -6.131 10.602 1.00 97.56 73 ALA A CA 1
ATOM 576 C C . ALA A 1 73 ? -3.874 -7.552 11.059 1.00 97.56 73 ALA A C 1
ATOM 578 O O . ALA A 1 73 ? -2.840 -7.776 11.703 1.00 97.56 73 ALA A O 1
ATOM 579 N N . THR A 1 74 ? -4.710 -8.516 10.672 1.00 96.56 74 THR A N 1
ATOM 580 C CA . THR A 1 74 ? -4.567 -9.948 10.992 1.00 96.56 74 THR A CA 1
ATOM 581 C C . THR A 1 74 ? -4.380 -10.831 9.757 1.00 96.56 74 THR A C 1
ATOM 583 O O . THR A 1 74 ? -4.044 -12.003 9.896 1.00 96.56 74 THR A O 1
ATOM 586 N N . THR A 1 75 ? -4.573 -10.285 8.555 1.00 97.94 75 THR A N 1
ATOM 587 C CA . THR A 1 75 ? -4.465 -10.991 7.269 1.00 97.94 75 THR A CA 1
ATOM 588 C C . THR A 1 75 ? -3.016 -11.247 6.873 1.00 97.94 75 THR A C 1
ATOM 590 O O . THR A 1 75 ? -2.135 -10.483 7.236 1.00 97.94 75 THR A O 1
ATOM 593 N N . GLU A 1 76 ? -2.747 -12.277 6.075 1.00 98.25 76 GLU A N 1
ATOM 594 C CA . GLU A 1 76 ? -1.385 -12.597 5.621 1.00 98.25 76 GLU A CA 1
ATOM 595 C C . GLU A 1 76 ? -0.689 -11.423 4.906 1.00 98.25 76 GLU A C 1
ATOM 597 O O . GLU A 1 76 ? 0.490 -11.150 5.135 1.00 98.25 76 GLU A O 1
ATOM 602 N N . TRP A 1 77 ? -1.437 -10.701 4.072 1.00 98.75 77 TRP A N 1
ATOM 603 C CA . TRP A 1 77 ? -0.954 -9.551 3.318 1.00 98.75 77 TRP A CA 1
ATOM 604 C C . TRP A 1 77 ? -1.491 -8.242 3.889 1.00 98.75 77 TRP A C 1
ATOM 606 O O . TRP A 1 77 ? -2.660 -8.156 4.278 1.00 98.75 77 TRP A O 1
ATOM 616 N N . ILE A 1 78 ? -0.639 -7.216 3.893 1.00 98.81 78 ILE A N 1
ATOM 617 C CA . ILE A 1 78 ? -0.992 -5.831 4.210 1.00 98.81 78 ILE A CA 1
ATOM 618 C C . ILE A 1 78 ? -0.680 -4.974 2.986 1.00 98.81 78 ILE A C 1
ATOM 620 O O . ILE A 1 78 ? 0.457 -4.960 2.519 1.00 98.81 78 ILE A O 1
ATOM 624 N N . GLY A 1 79 ? -1.686 -4.261 2.482 1.00 98.38 79 GLY A N 1
ATOM 625 C CA . GLY A 1 79 ? -1.550 -3.223 1.459 1.00 98.38 79 GLY A CA 1
ATOM 626 C C . GLY A 1 79 ? -2.071 -1.882 1.968 1.00 98.38 79 GLY A C 1
ATOM 627 O O . GLY A 1 79 ? -2.759 -1.827 2.990 1.00 98.38 79 GLY A O 1
ATOM 628 N N . PHE A 1 80 ? -1.743 -0.810 1.254 1.00 98.25 80 PHE A N 1
ATOM 629 C CA . PHE A 1 80 ? -2.121 0.555 1.615 1.00 98.25 80 PHE A CA 1
ATOM 630 C C . PHE A 1 80 ? -2.891 1.220 0.475 1.00 98.25 80 PHE A C 1
ATOM 632 O O . PHE A 1 80 ? -2.658 0.928 -0.697 1.00 98.25 80 PHE A O 1
ATOM 639 N N . LEU A 1 81 ? -3.830 2.091 0.838 1.00 97.62 81 LEU A N 1
ATOM 640 C CA . LEU A 1 81 ? -4.678 2.831 -0.087 1.00 97.62 81 LEU A CA 1
ATOM 641 C C . LEU A 1 81 ? -5.061 4.159 0.568 1.00 97.62 81 LEU A C 1
ATOM 643 O O . LEU A 1 81 ? -5.653 4.151 1.650 1.00 97.62 81 LEU A O 1
ATOM 647 N N . ASP A 1 82 ? -4.688 5.272 -0.060 1.00 95.25 82 ASP A N 1
ATOM 648 C CA . ASP A 1 82 ? -5.053 6.609 0.416 1.00 95.25 82 ASP A CA 1
ATOM 649 C C . ASP A 1 82 ? -6.537 6.919 0.116 1.00 95.25 82 ASP A C 1
ATOM 651 O O . ASP A 1 82 ? -7.150 6.332 -0.780 1.00 95.25 82 ASP A O 1
ATOM 655 N N . ASP A 1 83 ? -7.142 7.821 0.900 1.00 92.69 83 ASP A N 1
ATOM 656 C CA . ASP A 1 83 ? -8.586 8.133 0.874 1.00 92.69 83 ASP A CA 1
ATOM 657 C C . ASP A 1 83 ? -9.032 8.975 -0.335 1.00 92.69 83 ASP A C 1
ATOM 659 O O . ASP A 1 83 ? -10.202 9.367 -0.449 1.00 92.69 83 ASP A O 1
ATOM 663 N N . ASP A 1 84 ? -8.094 9.283 -1.225 1.00 93.38 84 ASP A N 1
ATOM 664 C CA . ASP A 1 84 ? -8.310 9.924 -2.510 1.00 93.38 84 ASP A CA 1
ATOM 665 C C . ASP A 1 84 ? -7.838 9.107 -3.716 1.00 93.38 84 ASP A C 1
ATOM 667 O O . ASP A 1 84 ? -7.934 9.591 -4.840 1.00 93.38 84 ASP A O 1
ATOM 671 N N . ASP A 1 85 ? -7.447 7.849 -3.512 1.00 96.50 85 ASP A N 1
ATOM 672 C CA . ASP A 1 85 ? -6.955 6.963 -4.565 1.00 96.50 85 ASP A CA 1
ATOM 673 C C . ASP A 1 85 ? -7.888 5.769 -4.819 1.00 96.50 85 ASP A C 1
ATOM 675 O O . ASP A 1 85 ? -8.802 5.473 -4.045 1.00 96.50 85 ASP A O 1
ATOM 679 N N . THR A 1 86 ? -7.658 5.044 -5.918 1.00 98.06 86 THR A N 1
ATOM 680 C CA . THR A 1 86 ? -8.363 3.788 -6.227 1.00 98.06 86 THR A CA 1
ATOM 681 C C . THR A 1 86 ? -7.415 2.677 -6.657 1.00 98.06 86 THR A C 1
ATOM 683 O O . THR A 1 86 ? -6.316 2.919 -7.156 1.00 98.06 86 THR A O 1
ATOM 686 N N . ILE A 1 87 ? -7.867 1.430 -6.518 1.00 98.62 87 ILE A N 1
ATOM 687 C CA . ILE A 1 87 ? -7.169 0.252 -7.046 1.00 98.62 87 ILE A CA 1
ATOM 688 C C . ILE A 1 87 ? -7.948 -0.401 -8.189 1.00 98.62 87 ILE A C 1
ATOM 690 O O . ILE A 1 87 ? -9.171 -0.297 -8.290 1.00 98.62 87 ILE A O 1
ATOM 694 N N . ALA A 1 88 ? -7.233 -1.081 -9.084 1.00 98.38 88 ALA A N 1
ATOM 695 C CA . ALA A 1 88 ? -7.840 -1.793 -10.200 1.00 98.38 88 ALA A CA 1
ATOM 696 C C . ALA A 1 88 ? -8.652 -3.013 -9.710 1.00 98.38 88 ALA A C 1
ATOM 698 O O . ALA A 1 88 ? -8.223 -3.671 -8.761 1.00 98.38 88 ALA A O 1
ATOM 699 N N . PRO A 1 89 ? -9.764 -3.397 -10.375 1.00 98.62 89 PRO A N 1
ATOM 700 C CA . PRO A 1 89 ? -10.605 -4.538 -9.970 1.00 98.62 89 PRO A CA 1
ATOM 701 C C . PRO A 1 89 ? -9.875 -5.885 -9.836 1.00 98.62 89 PRO A C 1
ATOM 703 O O . PRO A 1 89 ? -10.348 -6.798 -9.163 1.00 98.62 89 PRO A O 1
ATOM 706 N N . PHE A 1 90 ? -8.729 -6.044 -10.498 1.00 98.50 90 PHE A N 1
ATOM 707 C CA . PHE A 1 90 ? -7.928 -7.266 -10.455 1.00 98.50 90 PHE A CA 1
ATOM 708 C C . PHE A 1 90 ? -6.865 -7.272 -9.346 1.00 98.50 90 PHE A C 1
ATOM 710 O O . PHE A 1 90 ? -6.172 -8.276 -9.221 1.00 98.50 90 PHE A O 1
ATOM 717 N N . TYR A 1 91 ? -6.696 -6.196 -8.566 1.00 98.69 91 TYR A N 1
ATOM 718 C CA . TYR A 1 91 ? -5.586 -6.032 -7.614 1.00 98.69 91 TYR A CA 1
ATOM 719 C C . TYR A 1 91 ? -5.451 -7.232 -6.663 1.00 98.69 91 TYR A C 1
ATOM 721 O O . TYR A 1 91 ? -4.397 -7.867 -6.608 1.00 98.69 91 TYR A O 1
ATOM 729 N N . VAL A 1 92 ? -6.533 -7.601 -5.966 1.00 98.69 92 VAL A N 1
ATOM 730 C CA . VAL A 1 92 ? -6.524 -8.720 -5.002 1.00 98.69 92 VAL A CA 1
ATOM 731 C C . VAL A 1 92 ? -6.337 -10.057 -5.715 1.00 98.69 92 VAL A C 1
ATOM 733 O O . VAL A 1 92 ? -5.580 -10.909 -5.252 1.00 98.69 92 VAL A O 1
ATOM 736 N N . HIS A 1 93 ? -6.985 -10.241 -6.868 1.00 98.69 93 HIS A N 1
ATOM 737 C CA . HIS A 1 93 ? -6.840 -11.460 -7.657 1.00 98.69 93 HIS A CA 1
ATOM 738 C C . HIS A 1 93 ? -5.384 -11.662 -8.095 1.00 98.69 93 HIS A C 1
ATOM 740 O O . HIS A 1 93 ? -4.804 -12.703 -7.807 1.00 98.69 93 HIS A O 1
ATOM 746 N N . ALA A 1 94 ? -4.773 -10.654 -8.722 1.00 98.56 94 ALA A N 1
ATOM 747 C CA . ALA A 1 94 ? -3.395 -10.708 -9.196 1.00 98.56 94 ALA A CA 1
ATOM 748 C C . ALA A 1 94 ? -2.396 -10.898 -8.048 1.00 98.56 94 ALA A C 1
ATOM 750 O O . ALA A 1 94 ? -1.434 -11.654 -8.204 1.00 98.56 94 ALA A O 1
ATOM 751 N N . LEU A 1 95 ? -2.628 -10.265 -6.889 1.00 98.62 95 LEU A N 1
ATOM 752 C CA . LEU A 1 95 ? -1.803 -10.494 -5.705 1.00 98.62 95 LEU A CA 1
ATOM 753 C C . LEU A 1 95 ? -1.790 -11.979 -5.335 1.00 98.62 95 LEU A C 1
ATOM 755 O O . LEU A 1 95 ? -0.725 -12.583 -5.241 1.00 98.62 95 LEU A O 1
ATOM 759 N N . LEU A 1 96 ? -2.973 -12.569 -5.170 1.00 98.31 96 LEU A N 1
ATOM 760 C CA . LEU A 1 96 ? -3.113 -13.922 -4.643 1.00 98.31 96 LEU A CA 1
ATOM 761 C C . LEU A 1 96 ? -2.789 -15.017 -5.668 1.00 98.31 96 LEU A C 1
ATOM 763 O O . LEU A 1 96 ? -2.348 -16.088 -5.272 1.00 98.31 96 LEU A O 1
ATOM 767 N N . THR A 1 97 ? -2.950 -14.777 -6.972 1.00 98.06 97 THR A N 1
ATOM 768 C CA . THR A 1 97 ? -2.698 -15.807 -7.998 1.00 98.06 97 THR A CA 1
ATOM 769 C C . THR A 1 97 ? -1.319 -15.706 -8.635 1.00 98.06 97 THR A C 1
ATOM 771 O O . THR A 1 97 ? -0.694 -16.731 -8.888 1.00 98.06 97 THR A O 1
ATOM 774 N N . LYS A 1 98 ? -0.802 -14.492 -8.851 1.00 98.25 98 LYS A N 1
ATOM 775 C CA . LYS A 1 98 ? 0.448 -14.264 -9.595 1.00 98.25 98 LYS A CA 1
ATOM 776 C C . LYS A 1 98 ? 1.605 -13.831 -8.707 1.00 98.25 98 LYS A C 1
ATOM 778 O O . LYS A 1 98 ? 2.731 -14.280 -8.895 1.00 98.25 98 LYS A O 1
ATOM 783 N N . TYR A 1 99 ? 1.344 -12.938 -7.759 1.00 98.38 99 TYR A N 1
ATOM 784 C CA . TYR A 1 99 ? 2.405 -12.270 -7.007 1.00 98.38 99 TYR A CA 1
ATOM 785 C C . TYR A 1 99 ? 2.668 -12.863 -5.622 1.00 98.38 99 TYR A C 1
ATOM 787 O O . TYR A 1 99 ? 3.699 -12.540 -5.035 1.00 98.38 99 TYR A O 1
ATOM 795 N N . HIS A 1 100 ? 1.821 -13.787 -5.157 1.00 98.12 100 HIS A N 1
ATOM 796 C CA . HIS A 1 100 ? 1.893 -14.403 -3.830 1.00 98.12 100 HIS A CA 1
ATOM 797 C C . HIS A 1 100 ? 3.237 -15.081 -3.527 1.00 98.12 100 HIS A C 1
ATOM 799 O O . HIS A 1 100 ? 3.603 -15.206 -2.365 1.00 98.12 100 HIS A O 1
ATOM 805 N N . VAL A 1 101 ? 3.996 -15.487 -4.548 1.00 98.50 101 VAL A N 1
ATOM 806 C CA . VAL A 1 101 ? 5.328 -16.096 -4.391 1.00 98.50 101 VAL A CA 1
ATOM 807 C C . VAL A 1 101 ? 6.395 -15.120 -3.871 1.00 98.50 101 VAL A C 1
ATOM 809 O O . VAL A 1 101 ? 7.404 -15.551 -3.321 1.00 98.50 101 VAL A O 1
ATOM 812 N N . HIS A 1 102 ? 6.176 -13.808 -3.991 1.00 98.62 102 HIS A N 1
ATOM 813 C CA . HIS A 1 102 ? 7.091 -12.773 -3.494 1.00 98.62 102 HIS A CA 1
ATOM 814 C C . HIS A 1 102 ? 6.749 -12.403 -2.052 1.00 98.62 102 HIS A C 1
ATOM 816 O O . HIS A 1 102 ? 5.619 -12.615 -1.622 1.00 98.62 102 HIS A O 1
ATOM 822 N N . ASP A 1 103 ? 7.694 -11.852 -1.297 1.00 98.75 103 ASP A N 1
ATOM 823 C CA . ASP A 1 103 ? 7.454 -11.427 0.087 1.00 98.75 103 ASP A CA 1
ATOM 824 C C . ASP A 1 103 ? 6.832 -10.027 0.152 1.00 98.75 103 ASP A C 1
ATOM 826 O O . ASP A 1 103 ? 6.075 -9.718 1.071 1.00 98.75 103 ASP A O 1
ATOM 830 N N . PHE A 1 104 ? 7.121 -9.178 -0.836 1.00 98.81 104 PHE A N 1
ATOM 831 C CA . PHE A 1 104 ? 6.400 -7.931 -1.064 1.00 98.81 104 PHE A CA 1
ATOM 832 C C . PHE A 1 104 ? 6.397 -7.545 -2.543 1.00 98.81 104 PHE A C 1
ATOM 834 O O . PHE A 1 104 ? 7.273 -7.944 -3.318 1.00 98.81 104 PHE A O 1
ATOM 841 N N . VAL A 1 105 ? 5.408 -6.741 -2.931 1.00 98.50 105 VAL A N 1
ATOM 842 C CA . VAL A 1 105 ? 5.305 -6.182 -4.279 1.00 98.50 105 VAL A CA 1
ATOM 843 C C . VAL A 1 105 ? 5.017 -4.692 -4.257 1.00 98.50 105 VAL A C 1
ATOM 845 O O . VAL A 1 105 ? 4.305 -4.193 -3.387 1.00 98.50 105 VAL A O 1
ATOM 848 N N . VAL A 1 106 ? 5.566 -3.994 -5.247 1.00 98.62 106 VAL A N 1
ATOM 849 C CA . VAL A 1 106 ? 5.275 -2.588 -5.531 1.00 98.62 106 VAL A CA 1
ATOM 850 C C . VAL A 1 106 ? 4.461 -2.533 -6.813 1.00 98.62 106 VAL A C 1
ATOM 852 O O . VAL A 1 106 ? 4.922 -2.970 -7.871 1.00 98.62 106 VAL A O 1
ATOM 855 N N . TRP A 1 107 ? 3.241 -2.028 -6.707 1.00 98.38 107 TRP A N 1
ATOM 856 C CA . TRP A 1 107 ? 2.336 -1.862 -7.827 1.00 98.38 107 TRP A CA 1
ATOM 857 C C . TRP A 1 107 ? 2.709 -0.618 -8.615 1.00 98.38 107 TRP A C 1
ATOM 859 O O . TRP A 1 107 ? 3.070 0.413 -8.050 1.00 98.38 107 TRP A O 1
ATOM 869 N N . ARG A 1 108 ? 2.595 -0.689 -9.942 1.00 98.12 108 ARG A N 1
ATOM 870 C CA . ARG A 1 108 ? 2.653 0.537 -10.735 1.00 98.12 108 ARG A CA 1
ATOM 871 C C . ARG A 1 108 ? 1.381 1.340 -10.487 1.00 98.12 108 ARG A C 1
ATOM 873 O O . ARG A 1 108 ? 0.266 0.814 -10.584 1.00 98.12 108 ARG A O 1
ATOM 880 N N . MET A 1 109 ? 1.569 2.615 -10.195 1.00 97.56 109 MET A N 1
ATOM 881 C CA . MET A 1 109 ? 0.529 3.617 -10.074 1.00 97.56 109 MET A CA 1
ATOM 882 C C . MET A 1 109 ? 0.473 4.505 -11.314 1.00 97.56 109 MET A C 1
ATOM 884 O O . MET A 1 109 ? 1.492 4.756 -11.958 1.00 97.56 109 MET A O 1
ATOM 888 N N . ILE A 1 110 ? -0.720 4.989 -11.644 1.00 98.00 110 ILE A N 1
ATOM 889 C CA . ILE A 1 110 ? -0.940 5.984 -12.695 1.00 98.00 110 ILE A CA 1
ATOM 890 C C . ILE A 1 110 ? -1.586 7.235 -12.108 1.00 98.00 110 ILE A C 1
ATOM 892 O O . ILE A 1 110 ? -2.502 7.144 -11.294 1.00 98.00 110 ILE A O 1
ATOM 896 N N . TYR A 1 111 ? -1.099 8.395 -12.532 1.00 96.19 111 TYR A N 1
ATOM 897 C CA . TYR A 1 111 ? -1.655 9.700 -12.190 1.00 96.19 111 TYR A CA 1
ATOM 898 C C . TYR A 1 111 ? -2.643 10.168 -13.263 1.00 96.19 111 TYR A C 1
ATOM 900 O O . TYR A 1 111 ? -2.605 9.720 -14.411 1.00 96.19 111 TYR A O 1
ATOM 908 N N . THR A 1 112 ? -3.468 11.160 -12.934 1.00 93.94 112 THR A N 1
ATOM 909 C CA . THR A 1 112 ? -4.439 11.761 -13.866 1.00 93.94 112 THR A CA 1
ATOM 910 C C . THR A 1 112 ? -3.799 12.364 -15.123 1.00 93.94 112 THR A C 1
ATOM 912 O O . THR A 1 112 ? -4.406 12.361 -16.193 1.00 93.94 112 THR A O 1
ATOM 915 N N . ASN A 1 113 ? -2.541 12.809 -15.036 1.00 95.75 113 ASN A N 1
ATOM 916 C CA . ASN A 1 113 ? -1.736 13.266 -16.176 1.00 95.75 113 ASN A CA 1
ATOM 917 C C . ASN A 1 113 ? -1.097 12.117 -16.991 1.00 95.75 113 ASN A C 1
ATOM 919 O O . ASN A 1 113 ? -0.263 12.372 -17.856 1.00 95.75 113 ASN A O 1
ATOM 923 N N . ARG A 1 114 ? -1.488 10.862 -16.727 1.00 95.56 114 ARG A N 1
ATOM 924 C CA . ARG A 1 114 ? -1.018 9.618 -17.363 1.00 95.56 114 ARG A CA 1
ATOM 925 C C . ARG A 1 114 ? 0.437 9.237 -17.083 1.00 95.56 114 ARG A C 1
ATOM 927 O O . ARG A 1 114 ? 0.933 8.287 -17.686 1.00 95.56 114 ARG A O 1
ATOM 934 N N . VAL A 1 115 ? 1.113 9.920 -16.161 1.00 97.00 115 VAL A N 1
ATOM 935 C CA . VAL A 1 115 ? 2.429 9.484 -15.681 1.00 97.00 115 VAL A CA 1
ATOM 936 C C . VAL A 1 115 ? 2.270 8.168 -14.920 1.00 97.00 115 VAL A C 1
ATOM 938 O O . VAL A 1 115 ? 1.379 8.041 -14.081 1.00 97.00 115 VAL A O 1
ATOM 941 N N . VAL A 1 116 ? 3.136 7.195 -15.218 1.00 97.88 116 VAL A N 1
ATOM 942 C CA . VAL A 1 116 ? 3.173 5.880 -14.563 1.00 97.88 116 VAL A CA 1
ATOM 943 C C . VAL A 1 116 ? 4.446 5.759 -13.740 1.00 97.88 116 VAL A C 1
ATOM 945 O O . VAL A 1 116 ? 5.543 5.918 -14.279 1.00 97.88 116 VAL A O 1
ATOM 948 N N . LEU A 1 117 ? 4.297 5.449 -12.452 1.00 97.44 117 LEU A N 1
ATOM 949 C CA . LEU A 1 117 ? 5.401 5.242 -11.518 1.00 97.44 117 LEU A CA 1
ATOM 950 C C . LEU A 1 117 ? 5.246 3.898 -10.780 1.00 97.44 117 LEU A C 1
ATOM 952 O O . LEU A 1 117 ? 4.136 3.552 -10.403 1.00 97.44 117 LEU A O 1
ATOM 956 N N . PRO A 1 118 ? 6.319 3.121 -10.568 1.00 97.69 118 PRO A N 1
ATOM 957 C CA . PRO A 1 118 ? 7.603 3.260 -11.248 1.00 97.69 118 PRO A CA 1
ATOM 958 C C . PRO A 1 118 ? 7.435 3.179 -12.788 1.00 97.69 118 PRO A C 1
ATOM 960 O O . PRO A 1 118 ? 6.453 2.595 -13.259 1.00 97.69 118 PRO A O 1
ATOM 963 N N . PRO A 1 119 ? 8.359 3.727 -13.602 1.00 97.00 119 PRO A N 1
ATOM 964 C CA . PRO A 1 119 ? 8.324 3.587 -15.065 1.00 97.00 119 PRO A CA 1
ATOM 965 C C . PRO A 1 119 ? 8.500 2.133 -15.519 1.00 97.00 119 PRO A C 1
ATOM 967 O O . PRO A 1 119 ? 9.225 1.387 -14.867 1.00 97.00 119 PRO A O 1
ATOM 970 N N . PHE A 1 120 ? 7.912 1.713 -16.646 1.00 95.81 120 PHE A N 1
ATOM 971 C CA . PHE A 1 120 ? 7.916 0.303 -17.098 1.00 95.81 120 PHE A CA 1
ATOM 972 C C . PHE A 1 120 ? 9.300 -0.360 -17.207 1.00 95.81 120 PHE A C 1
ATOM 974 O O . PHE A 1 120 ? 9.414 -1.562 -16.991 1.00 95.81 120 PHE A O 1
ATOM 981 N N . HIS A 1 121 ? 10.345 0.416 -17.499 1.00 93.44 121 HIS A N 1
ATOM 982 C CA . HIS A 1 121 ? 11.728 -0.063 -17.579 1.00 93.44 121 HIS A CA 1
ATOM 983 C C . HIS A 1 121 ? 12.433 -0.147 -16.213 1.00 93.44 121 HIS A C 1
ATOM 985 O O . HIS A 1 121 ? 13.528 -0.696 -16.120 1.00 93.44 121 HIS A O 1
ATOM 991 N N . ALA A 1 122 ? 11.843 0.413 -15.153 1.00 93.12 122 ALA A N 1
ATOM 992 C CA . ALA A 1 122 ? 12.423 0.399 -13.819 1.00 93.12 122 ALA A CA 1
ATOM 993 C C . ALA A 1 122 ? 12.322 -0.999 -13.199 1.00 93.12 122 ALA A C 1
ATOM 995 O O . ALA A 1 122 ? 11.227 -1.561 -13.083 1.00 93.12 122 ALA A O 1
ATOM 996 N N . ASN A 1 123 ? 13.478 -1.500 -12.761 1.00 88.12 123 ASN A N 1
ATOM 997 C CA . ASN A 1 123 ? 13.641 -2.755 -12.024 1.00 88.12 123 ASN A CA 1
ATOM 998 C C . ASN A 1 123 ? 14.114 -2.528 -10.578 1.00 88.12 123 ASN A C 1
ATOM 1000 O O . ASN A 1 123 ? 14.283 -3.482 -9.824 1.00 88.12 123 ASN A O 1
ATOM 1004 N N . GLU A 1 124 ? 14.310 -1.270 -10.184 1.00 93.94 124 GLU A N 1
ATOM 1005 C CA . GLU A 1 124 ? 14.777 -0.877 -8.860 1.00 93.94 124 GLU A CA 1
ATOM 1006 C C . GLU A 1 124 ? 13.819 0.125 -8.215 1.00 93.94 124 GLU A C 1
ATOM 1008 O O . GLU A 1 124 ? 13.125 0.884 -8.897 1.00 93.94 124 GLU A O 1
ATOM 1013 N N . LEU A 1 125 ? 13.783 0.121 -6.882 1.00 95.75 125 LEU A N 1
ATOM 1014 C CA . LEU A 1 125 ? 13.025 1.102 -6.113 1.00 95.75 125 LEU A CA 1
ATOM 1015 C C . LEU A 1 125 ? 13.814 2.406 -6.053 1.00 95.75 125 LEU A C 1
ATOM 1017 O O . LEU A 1 125 ? 14.965 2.410 -5.617 1.00 95.75 125 LEU A O 1
ATOM 1021 N N . ALA A 1 126 ? 13.167 3.507 -6.418 1.00 95.75 126 ALA A N 1
ATOM 1022 C CA . ALA A 1 126 ? 13.742 4.841 -6.351 1.00 95.75 126 ALA A CA 1
ATOM 1023 C C . ALA A 1 126 ? 12.850 5.766 -5.520 1.00 95.75 126 ALA A C 1
ATOM 1025 O O . ALA A 1 126 ? 11.620 5.657 -5.544 1.00 95.75 126 ALA A O 1
ATOM 1026 N N . PHE A 1 127 ? 13.487 6.687 -4.799 1.00 95.19 127 PHE A N 1
ATOM 1027 C CA . PHE A 1 127 ? 12.797 7.723 -4.040 1.00 95.19 127 PHE A CA 1
ATOM 1028 C C . PHE A 1 127 ? 11.861 8.523 -4.957 1.00 95.19 127 PHE A C 1
ATOM 1030 O O . PHE A 1 127 ? 12.248 8.893 -6.064 1.00 95.19 127 PHE A O 1
ATOM 1037 N N . GLY A 1 128 ? 10.626 8.762 -4.509 1.00 92.31 128 GLY A N 1
ATOM 1038 C CA . GLY A 1 128 ? 9.606 9.483 -5.279 1.00 92.31 128 GLY A CA 1
ATOM 1039 C C . GLY A 1 128 ? 8.906 8.673 -6.379 1.00 92.31 128 GLY A C 1
ATOM 1040 O O . GLY A 1 128 ? 7.955 9.176 -6.969 1.00 92.31 128 GLY A O 1
ATOM 1041 N N . ASN A 1 129 ? 9.310 7.420 -6.630 1.00 95.12 129 ASN A N 1
ATOM 1042 C CA . ASN A 1 129 ? 8.764 6.604 -7.724 1.00 95.12 12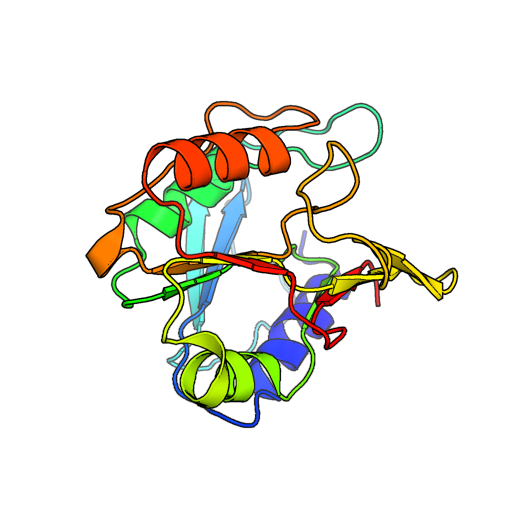9 ASN A CA 1
ATOM 1043 C C . ASN A 1 129 ? 7.840 5.464 -7.270 1.00 95.12 129 ASN A C 1
ATOM 1045 O O . ASN A 1 129 ? 7.458 4.646 -8.101 1.00 95.12 129 ASN A O 1
ATOM 1049 N N . VAL A 1 130 ? 7.507 5.370 -5.983 1.00 93.00 130 VAL A N 1
ATOM 1050 C CA . VAL A 1 130 ? 6.789 4.213 -5.413 1.00 93.00 130 V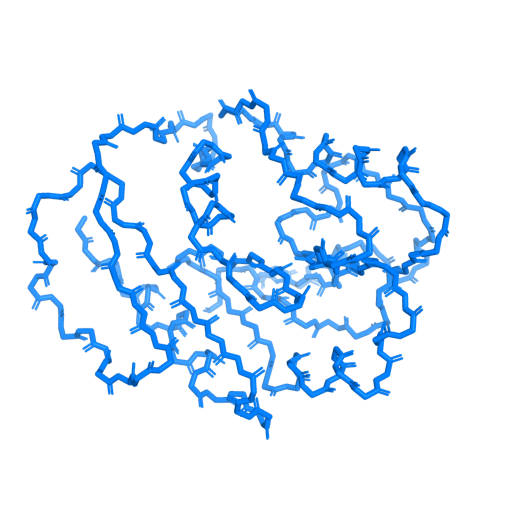AL A CA 1
ATOM 1051 C C . VAL A 1 130 ? 5.440 4.589 -4.803 1.00 93.00 130 VAL A C 1
ATOM 1053 O O . VAL A 1 130 ? 4.452 3.906 -5.068 1.00 93.00 130 VAL A O 1
ATOM 1056 N N . GLY A 1 131 ? 5.365 5.686 -4.040 1.00 93.31 131 GLY A N 1
ATOM 1057 C CA . GLY A 1 131 ? 4.154 6.025 -3.298 1.00 93.31 131 GLY A CA 1
ATOM 1058 C C . GLY A 1 131 ? 3.813 4.960 -2.253 1.00 93.31 131 GLY A C 1
ATOM 1059 O O . GLY A 1 131 ? 4.588 4.042 -1.978 1.00 93.31 131 GLY A O 1
ATOM 1060 N N . ILE A 1 132 ? 2.582 5.011 -1.740 1.00 95.19 132 ILE A N 1
ATOM 1061 C CA . ILE A 1 132 ? 2.030 3.964 -0.866 1.00 95.19 132 ILE A CA 1
ATOM 1062 C C . ILE A 1 132 ? 1.561 2.715 -1.641 1.00 95.19 132 ILE A C 1
ATOM 1064 O O . ILE A 1 132 ? 0.907 1.827 -1.099 1.00 95.19 132 ILE A O 1
ATOM 1068 N N . SER A 1 133 ? 1.921 2.622 -2.925 1.00 97.44 133 SER A N 1
ATOM 1069 C CA . SER A 1 133 ? 1.448 1.615 -3.872 1.00 97.44 133 SER A CA 1
ATOM 1070 C C . SER A 1 133 ? 2.169 0.272 -3.722 1.00 97.44 133 SER A C 1
ATOM 1072 O O . SER A 1 133 ? 2.803 -0.240 -4.640 1.00 97.44 133 SER A O 1
ATOM 1074 N N . PHE A 1 134 ? 2.112 -0.329 -2.539 1.00 98.38 134 PHE A N 1
ATOM 1075 C CA . PHE A 1 134 ? 2.760 -1.607 -2.267 1.00 98.38 134 PHE A CA 1
ATOM 1076 C C . PHE A 1 134 ? 1.969 -2.448 -1.272 1.00 98.38 134 PHE A C 1
ATOM 1078 O O . PHE A 1 134 ? 1.134 -1.952 -0.514 1.00 98.38 134 PHE A O 1
ATOM 1085 N N . CYS A 1 135 ? 2.245 -3.747 -1.277 1.00 98.44 135 CYS A N 1
ATOM 1086 C CA . CYS A 1 135 ? 1.781 -4.660 -0.248 1.00 98.44 135 CYS A CA 1
ATOM 1087 C C . CYS A 1 135 ? 2.877 -5.659 0.121 1.00 98.44 135 CYS A C 1
ATOM 1089 O O . CYS A 1 135 ? 3.757 -5.968 -0.683 1.00 98.44 135 CYS A O 1
ATOM 1091 N N . TYR A 1 136 ? 2.830 -6.156 1.352 1.00 98.81 136 TYR A N 1
ATOM 1092 C CA . TYR A 1 136 ? 3.813 -7.100 1.871 1.00 98.81 136 TYR A CA 1
ATOM 1093 C C . TYR A 1 136 ? 3.154 -8.211 2.678 1.00 98.81 136 TYR A C 1
ATOM 1095 O O . TYR A 1 136 ? 2.073 -8.041 3.249 1.00 98.81 136 TYR A O 1
ATOM 1103 N N . ASN A 1 137 ? 3.824 -9.355 2.717 1.00 98.75 137 ASN A N 1
ATOM 1104 C CA . ASN A 1 137 ? 3.411 -10.524 3.462 1.00 98.75 137 ASN A CA 1
ATOM 1105 C C . ASN A 1 137 ? 3.923 -10.426 4.903 1.00 98.75 137 ASN A C 1
ATOM 1107 O O . ASN A 1 137 ? 5.109 -10.632 5.176 1.00 98.75 137 ASN A O 1
ATOM 1111 N N . GLN A 1 138 ? 3.033 -10.107 5.839 1.00 98.38 138 GLN A N 1
ATOM 1112 C CA . GLN A 1 138 ? 3.423 -9.940 7.236 1.00 98.38 138 GLN A CA 1
ATOM 1113 C C . GLN A 1 138 ? 3.725 -11.267 7.940 1.00 98.38 138 GLN A C 1
ATOM 1115 O O . GLN A 1 138 ? 4.424 -11.262 8.948 1.00 98.38 138 GLN A O 1
ATOM 1120 N N . TYR A 1 139 ? 3.241 -12.405 7.431 1.00 98.25 139 TYR A N 1
ATOM 1121 C CA . TYR A 1 139 ? 3.558 -13.711 8.021 1.00 98.25 139 TYR A CA 1
ATOM 1122 C C . TYR A 1 139 ? 5.000 -14.132 7.716 1.00 98.25 139 TYR A C 1
ATOM 1124 O O . TYR A 1 139 ? 5.623 -14.799 8.536 1.00 98.25 139 TYR A O 1
ATOM 1132 N N . ARG A 1 140 ? 5.556 -13.688 6.580 1.00 98.44 140 ARG A N 1
ATOM 1133 C CA . ARG A 1 140 ? 6.962 -13.910 6.212 1.00 98.44 140 ARG A CA 1
ATOM 1134 C C . ARG A 1 140 ? 7.911 -12.848 6.756 1.00 98.44 140 ARG A C 1
ATOM 1136 O O . ARG A 1 140 ? 8.992 -13.184 7.222 1.00 98.44 140 ARG A O 1
ATOM 1143 N N . LEU A 1 141 ? 7.524 -11.572 6.709 1.00 98.25 141 LEU A N 1
ATOM 1144 C CA . LEU A 1 141 ? 8.422 -10.459 7.056 1.00 98.25 141 LEU A CA 1
ATOM 1145 C C . LEU A 1 141 ? 8.213 -9.899 8.468 1.00 98.25 141 LEU A C 1
ATOM 1147 O O . LEU A 1 141 ? 8.988 -9.045 8.913 1.00 98.25 141 LEU A O 1
ATOM 1151 N N . GLY A 1 142 ? 7.177 -10.354 9.173 1.00 98.06 142 GLY A N 1
ATOM 1152 C CA . GLY A 1 142 ? 6.690 -9.726 10.398 1.00 98.06 142 GLY A CA 1
ATOM 1153 C C . GLY A 1 142 ? 6.045 -8.363 10.131 1.00 98.06 142 GLY A C 1
ATOM 1154 O O . GLY A 1 142 ? 6.036 -7.858 9.009 1.00 98.06 142 GLY A O 1
ATOM 1155 N N . LYS A 1 143 ? 5.520 -7.724 11.183 1.00 97.31 143 LYS A N 1
ATOM 1156 C CA . LYS A 1 143 ? 4.993 -6.356 11.074 1.00 97.31 143 LYS A CA 1
ATOM 1157 C C . LYS A 1 143 ? 6.133 -5.353 10.880 1.00 97.31 143 LYS A C 1
ATOM 1159 O O . LYS A 1 143 ? 7.117 -5.359 11.626 1.00 97.31 143 LYS A O 1
ATOM 1164 N N . VAL A 1 144 ? 5.968 -4.477 9.893 1.00 97.75 144 VAL A N 1
ATOM 1165 C CA . VAL A 1 144 ? 6.848 -3.335 9.608 1.00 97.75 144 VAL A CA 1
ATOM 1166 C C . VAL A 1 144 ? 6.039 -2.059 9.787 1.00 97.75 144 VAL A C 1
ATOM 1168 O O . VAL A 1 144 ? 4.859 -2.031 9.446 1.00 97.75 144 VAL A O 1
ATOM 1171 N N . TYR A 1 145 ? 6.656 -1.022 10.347 1.00 97.94 145 TYR A N 1
ATOM 1172 C CA . TYR A 1 145 ? 5.989 0.224 10.711 1.00 97.94 145 TYR A CA 1
ATOM 1173 C C . TYR A 1 145 ? 6.661 1.410 10.026 1.00 97.94 145 TYR A C 1
ATOM 1175 O O . TYR A 1 145 ? 7.884 1.458 9.915 1.00 97.94 145 TYR A O 1
ATOM 1183 N N . PHE A 1 146 ? 5.862 2.396 9.627 1.00 97.50 146 PHE A N 1
ATOM 1184 C CA . PHE A 1 146 ? 6.372 3.706 9.232 1.00 97.50 146 PHE A CA 1
ATOM 1185 C C . PHE A 1 146 ? 7.089 4.346 10.422 1.00 97.50 146 PHE A C 1
ATOM 1187 O O . PHE A 1 146 ? 6.660 4.165 11.564 1.00 97.50 146 PHE A O 1
ATOM 1194 N N . LYS A 1 147 ? 8.167 5.095 10.170 1.00 95.94 147 LYS A N 1
ATOM 1195 C CA . LYS A 1 147 ? 9.009 5.692 11.225 1.00 95.94 147 LYS A CA 1
ATOM 1196 C C . LYS A 1 147 ? 8.622 7.123 11.585 1.00 95.94 147 LYS A C 1
ATOM 1198 O O . LYS A 1 147 ? 8.906 7.571 12.690 1.00 95.94 147 LYS A O 1
ATOM 1203 N N . HIS A 1 148 ? 7.980 7.838 10.670 1.00 91.94 148 HIS A N 1
ATOM 1204 C CA . HIS A 1 148 ? 7.635 9.249 10.822 1.00 91.94 148 HIS A CA 1
ATOM 1205 C C . HIS A 1 148 ? 6.420 9.614 9.961 1.00 91.94 148 HIS A C 1
ATOM 1207 O O . HIS A 1 148 ? 5.966 8.807 9.152 1.00 91.94 148 HIS A O 1
ATOM 1213 N N . ASN A 1 149 ? 5.907 10.829 10.180 1.00 88.88 149 ASN A N 1
ATOM 1214 C CA . ASN A 1 149 ? 5.012 11.528 9.260 1.00 88.88 149 ASN A CA 1
ATOM 1215 C C . ASN A 1 149 ? 5.851 12.577 8.527 1.00 88.88 149 ASN A C 1
ATOM 1217 O O . ASN A 1 149 ? 6.027 13.676 9.057 1.00 88.88 149 ASN A O 1
ATOM 1221 N N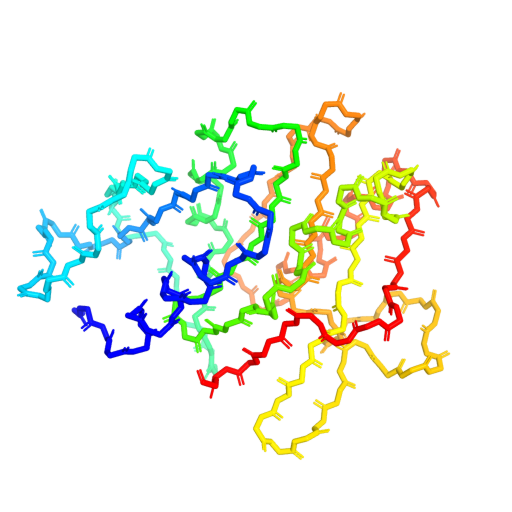 . SER A 1 150 ? 6.448 12.200 7.400 1.00 87.56 150 SER A N 1
ATOM 1222 C CA . SER A 1 150 ? 7.152 13.140 6.524 1.00 87.56 150 SER A CA 1
ATOM 1223 C C . SER A 1 150 ? 7.249 12.605 5.100 1.00 87.56 150 SER A C 1
ATOM 1225 O O . SER A 1 150 ? 7.236 11.392 4.885 1.00 87.56 150 SER A O 1
ATOM 1227 N N . GLY A 1 151 ? 7.437 13.497 4.126 1.00 87.12 151 GLY A N 1
ATOM 1228 C CA . GLY A 1 151 ? 7.796 13.098 2.762 1.00 87.12 151 GLY A CA 1
ATOM 1229 C C . GLY A 1 151 ? 8.917 12.046 2.736 1.00 87.12 151 GLY A C 1
ATOM 1230 O O . GLY A 1 151 ? 9.915 12.181 3.447 1.00 87.12 151 GLY A O 1
ATOM 1231 N N . GLY A 1 152 ? 8.729 10.988 1.941 1.00 90.44 152 GLY A N 1
ATOM 1232 C CA . GLY A 1 152 ? 9.665 9.863 1.837 1.00 90.44 152 GLY A CA 1
ATOM 1233 C C . GLY A 1 152 ? 9.402 8.676 2.768 1.00 90.44 152 GLY A C 1
ATOM 1234 O O . GLY A 1 152 ? 10.083 7.659 2.645 1.00 90.44 152 GLY A O 1
ATOM 1235 N N . GLU A 1 153 ? 8.424 8.777 3.676 1.00 93.06 153 GLU A N 1
ATOM 1236 C CA . GLU A 1 153 ? 8.059 7.704 4.618 1.00 93.06 153 GLU A CA 1
ATOM 1237 C C . GLU A 1 153 ? 7.724 6.364 3.938 1.00 93.06 153 GLU A C 1
ATOM 1239 O O . GLU A 1 153 ? 7.978 5.298 4.495 1.00 93.06 153 GLU A O 1
ATOM 1244 N N . ASP A 1 154 ? 7.181 6.416 2.724 1.00 93.94 154 ASP A N 1
ATOM 1245 C CA . ASP A 1 154 ? 6.865 5.280 1.862 1.00 93.94 154 ASP A CA 1
ATOM 1246 C C . ASP A 1 154 ? 8.123 4.560 1.356 1.00 93.94 154 ASP A C 1
ATOM 1248 O O . ASP A 1 154 ? 8.239 3.335 1.438 1.00 93.94 154 ASP A O 1
ATOM 1252 N N . PHE A 1 155 ? 9.104 5.323 0.878 1.00 96.44 155 PHE A N 1
ATOM 1253 C CA . PHE A 1 155 ? 10.364 4.783 0.394 1.00 96.44 155 PHE A CA 1
ATOM 1254 C C . PHE A 1 155 ? 11.206 4.210 1.535 1.00 96.44 155 PHE A C 1
ATOM 1256 O O . PHE A 1 155 ? 11.807 3.147 1.379 1.00 96.44 155 PHE A O 1
ATOM 1263 N N . ASP A 1 156 ? 11.222 4.865 2.696 1.00 96.75 156 ASP A N 1
ATOM 1264 C CA . ASP A 1 156 ? 11.930 4.351 3.869 1.00 96.75 156 ASP A CA 1
ATOM 1265 C C . ASP A 1 156 ? 11.283 3.073 4.422 1.00 96.75 156 ASP A C 1
ATOM 1267 O O . ASP A 1 156 ? 12.002 2.152 4.817 1.00 96.75 156 ASP A O 1
ATOM 1271 N N . PHE A 1 157 ? 9.953 2.948 4.350 1.00 98.06 157 PHE A N 1
ATOM 1272 C CA . PHE A 1 157 ? 9.260 1.689 4.640 1.00 98.06 157 PHE A CA 1
ATOM 1273 C C . PHE A 1 157 ? 9.721 0.562 3.702 1.00 98.06 157 PHE A C 1
ATOM 1275 O O . PHE A 1 157 ? 10.025 -0.549 4.139 1.00 98.06 157 PHE A O 1
ATOM 1282 N N . LEU A 1 158 ? 9.824 0.843 2.400 1.00 98.00 158 LEU A N 1
ATOM 1283 C CA . LEU A 1 158 ? 10.292 -0.136 1.418 1.00 98.00 158 LEU A CA 1
ATOM 1284 C C . LEU A 1 158 ? 11.771 -0.504 1.598 1.00 98.00 158 LEU A C 1
ATOM 1286 O O . LEU A 1 158 ? 12.137 -1.656 1.360 1.00 98.00 158 LEU A O 1
ATOM 1290 N N . LYS A 1 159 ? 12.625 0.419 2.058 1.00 97.56 159 LYS A N 1
ATOM 1291 C CA . LYS A 1 159 ? 14.003 0.079 2.458 1.00 97.56 159 LYS A CA 1
ATOM 1292 C C . LYS A 1 159 ? 14.019 -0.913 3.616 1.00 97.56 159 LYS A C 1
ATOM 1294 O O . LYS A 1 159 ? 14.788 -1.869 3.571 1.00 97.56 159 LYS A O 1
ATOM 1299 N N . ASP A 1 160 ? 13.161 -0.729 4.618 1.00 97.94 160 ASP A N 1
ATOM 1300 C CA . ASP A 1 160 ? 13.064 -1.667 5.739 1.00 97.94 160 ASP A CA 1
ATOM 1301 C C . ASP A 1 160 ? 12.604 -3.058 5.289 1.00 97.94 160 ASP A C 1
ATOM 1303 O O . ASP A 1 160 ? 13.119 -4.057 5.791 1.00 97.94 160 ASP A O 1
ATOM 1307 N N . LEU A 1 161 ? 11.692 -3.142 4.314 1.00 98.31 161 LEU A N 1
ATOM 1308 C CA . LEU A 1 161 ? 11.326 -4.416 3.689 1.00 98.31 161 LEU A CA 1
ATOM 1309 C C . LEU A 1 161 ? 12.507 -5.029 2.918 1.00 98.31 161 LEU A C 1
ATOM 1311 O O . LEU A 1 161 ? 12.810 -6.204 3.115 1.00 98.31 161 LEU A O 1
ATOM 1315 N N . LYS A 1 162 ? 13.229 -4.242 2.107 1.00 97.56 162 LYS A N 1
ATOM 1316 C CA . LYS A 1 162 ? 14.425 -4.710 1.375 1.00 97.56 162 LYS A CA 1
ATOM 1317 C C . LYS A 1 162 ? 15.548 -5.195 2.292 1.00 97.56 162 LYS A C 1
ATOM 1319 O O . LYS A 1 162 ? 16.295 -6.088 1.910 1.00 97.56 162 LYS A O 1
ATOM 1324 N N . ASN A 1 163 ? 15.660 -4.645 3.499 1.00 97.38 163 ASN A N 1
ATOM 1325 C CA . ASN A 1 163 ? 16.623 -5.116 4.495 1.00 97.38 163 ASN A CA 1
ATOM 1326 C C . ASN A 1 163 ? 16.252 -6.492 5.077 1.00 97.38 163 ASN A C 1
ATOM 1328 O O . ASN A 1 163 ? 17.104 -7.145 5.674 1.00 97.38 163 ASN A O 1
ATOM 1332 N N . ARG A 1 164 ? 14.996 -6.934 4.925 1.00 98.06 164 ARG A N 1
ATOM 1333 C CA . ARG A 1 164 ? 14.502 -8.231 5.418 1.00 98.06 164 ARG A CA 1
ATOM 1334 C C . ARG A 1 164 ? 14.461 -9.310 4.341 1.00 98.06 164 ARG A C 1
ATOM 1336 O O . ARG A 1 164 ? 14.463 -10.486 4.683 1.00 98.06 164 ARG A O 1
ATOM 1343 N N . THR A 1 165 ? 14.391 -8.933 3.065 1.00 98.31 165 THR A N 1
ATOM 1344 C CA . THR A 1 165 ? 14.261 -9.891 1.963 1.00 98.31 165 THR A CA 1
ATOM 1345 C C . THR A 1 165 ? 14.762 -9.344 0.629 1.00 98.31 165 THR A C 1
ATOM 1347 O O . THR A 1 165 ? 14.619 -8.160 0.315 1.00 98.31 165 THR A O 1
ATOM 1350 N N . SER A 1 166 ? 15.294 -10.242 -0.199 1.00 97.56 166 SER A N 1
ATOM 1351 C CA . SER A 1 166 ? 15.557 -10.014 -1.623 1.00 97.56 166 SER A CA 1
ATOM 1352 C C . SER A 1 166 ? 14.425 -10.514 -2.534 1.00 97.56 166 SER A C 1
ATOM 1354 O O . SER A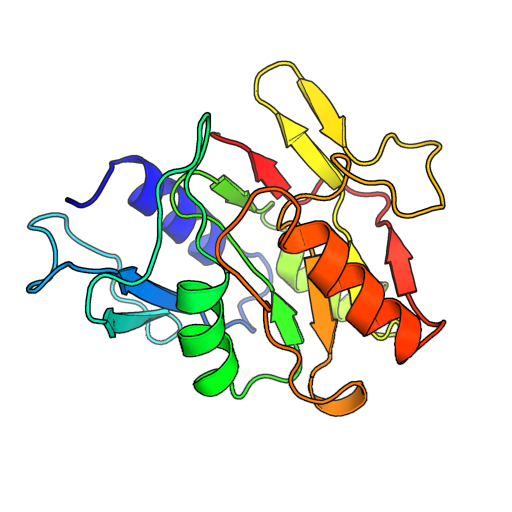 1 166 ? 14.430 -10.203 -3.724 1.00 97.56 166 SER A O 1
ATOM 1356 N N . ASN A 1 167 ? 13.438 -11.242 -1.998 1.00 98.38 167 ASN A N 1
ATOM 1357 C CA . ASN A 1 167 ? 12.316 -11.808 -2.745 1.00 98.38 167 ASN A CA 1
ATOM 1358 C C . ASN A 1 167 ? 11.175 -10.790 -2.899 1.00 98.38 167 ASN A C 1
ATOM 1360 O O . ASN A 1 167 ? 10.187 -10.804 -2.163 1.00 98.38 167 ASN A O 1
ATOM 1364 N N . TRP A 1 168 ? 11.310 -9.885 -3.864 1.00 98.31 168 TRP A N 1
ATOM 1365 C CA . TRP A 1 168 ? 10.322 -8.839 -4.122 1.00 98.31 168 TRP A CA 1
ATOM 1366 C C . TRP A 1 168 ? 10.235 -8.468 -5.601 1.00 98.31 168 TRP A C 1
ATOM 1368 O O . TRP A 1 168 ? 11.109 -8.815 -6.398 1.00 98.31 168 TRP A O 1
ATOM 1378 N N . LYS A 1 169 ? 9.160 -7.766 -5.987 1.00 97.94 169 LYS A N 1
ATOM 1379 C CA . LYS A 1 169 ? 8.908 -7.428 -7.396 1.00 97.94 169 LYS A CA 1
ATOM 1380 C C . LYS A 1 169 ? 8.180 -6.096 -7.587 1.00 97.94 169 LYS A C 1
ATOM 1382 O O . LYS A 1 169 ? 7.227 -5.798 -6.874 1.00 97.94 169 LYS A O 1
ATOM 1387 N N . ILE A 1 170 ? 8.578 -5.332 -8.609 1.00 98.25 170 ILE A N 1
ATOM 1388 C CA . ILE A 1 170 ? 7.731 -4.283 -9.205 1.00 98.25 170 ILE A CA 1
ATOM 1389 C C . ILE A 1 170 ? 6.805 -4.957 -10.218 1.00 98.25 170 ILE A C 1
ATOM 1391 O O . ILE A 1 170 ? 7.283 -5.654 -11.121 1.00 98.25 170 ILE A O 1
ATOM 1395 N N . THR A 1 171 ? 5.493 -4.787 -10.070 1.00 96.94 171 THR A N 1
ATOM 1396 C CA . THR A 1 171 ? 4.513 -5.440 -10.949 1.00 96.94 171 THR A CA 1
ATOM 1397 C C . THR A 1 171 ? 4.585 -4.894 -12.374 1.00 96.94 171 THR A C 1
ATOM 1399 O O . THR A 1 171 ? 5.110 -3.809 -12.629 1.00 96.94 171 THR A O 1
ATOM 1402 N N . HIS A 1 172 ? 4.078 -5.656 -13.343 1.00 94.94 172 HIS A N 1
ATOM 1403 C CA . HIS A 1 172 ? 3.980 -5.151 -14.715 1.00 94.94 172 HIS A CA 1
ATOM 1404 C C . HIS A 1 172 ? 2.714 -4.301 -14.885 1.00 94.94 172 HIS A C 1
ATOM 1406 O O . HIS A 1 172 ? 2.709 -3.298 -15.589 1.00 94.94 172 HIS A O 1
ATOM 1412 N N . GLU A 1 173 ? 1.636 -4.704 -14.223 1.00 96.06 173 GLU A N 1
ATOM 1413 C CA . GLU A 1 173 ? 0.323 -4.087 -14.279 1.00 96.06 173 GLU A CA 1
ATOM 1414 C C . GLU A 1 173 ? 0.294 -2.762 -13.521 1.00 96.06 173 GLU A C 1
ATOM 1416 O O . GLU A 1 173 ? 0.899 -2.617 -12.456 1.00 96.06 173 GLU A O 1
ATOM 1421 N N . ILE A 1 174 ? -0.497 -1.831 -14.051 1.00 97.94 174 ILE A N 1
ATOM 1422 C CA . ILE A 1 174 ? -0.918 -0.625 -13.346 1.00 97.94 174 ILE A CA 1
ATOM 1423 C C . ILE A 1 174 ? -2.142 -0.994 -12.512 1.00 97.94 174 ILE A C 1
ATOM 1425 O O . ILE A 1 174 ? -3.233 -1.175 -13.058 1.00 97.94 174 ILE A O 1
ATOM 1429 N N . ALA A 1 175 ? -1.963 -1.132 -11.202 1.00 97.94 175 ALA A N 1
ATOM 1430 C CA . ALA A 1 175 ? -3.020 -1.589 -10.301 1.00 97.94 175 ALA A CA 1
ATOM 1431 C C . ALA A 1 175 ? -3.490 -0.515 -9.314 1.00 97.94 175 ALA A C 1
ATOM 1433 O O . ALA A 1 175 ? -4.451 -0.746 -8.585 1.00 97.94 175 ALA A O 1
ATOM 1434 N N . TYR A 1 176 ? -2.848 0.651 -9.310 1.00 98.50 176 TYR A N 1
ATOM 1435 C CA . TYR A 1 176 ? -3.138 1.753 -8.401 1.00 98.50 176 TYR A CA 1
ATOM 1436 C C . TYR A 1 176 ? -3.328 3.045 -9.200 1.00 98.50 176 TYR A C 1
ATOM 1438 O O . TYR A 1 176 ? -2.647 3.280 -10.199 1.00 98.50 176 TYR A O 1
ATOM 1446 N N . ARG A 1 177 ? -4.286 3.876 -8.809 1.00 98.00 177 ARG A N 1
ATOM 1447 C CA . ARG A 1 177 ? -4.672 5.083 -9.537 1.00 98.00 177 ARG A CA 1
ATOM 1448 C C . ARG A 1 177 ? -4.727 6.246 -8.565 1.00 98.00 177 ARG A C 1
ATOM 1450 O O . ARG A 1 177 ? -5.552 6.249 -7.656 1.00 98.00 177 ARG A O 1
ATOM 1457 N N . VAL A 1 178 ? -3.851 7.215 -8.790 1.00 95.75 178 VAL A N 1
ATOM 1458 C CA . VAL A 1 178 ? -3.683 8.363 -7.905 1.00 95.75 178 VAL A CA 1
ATOM 1459 C C . VAL A 1 178 ? -4.707 9.440 -8.258 1.00 95.75 178 VAL A C 1
ATOM 1461 O O . VAL A 1 178 ? -4.669 9.957 -9.378 1.00 95.75 178 VAL A O 1
ATOM 1464 N N . ARG A 1 179 ? -5.589 9.802 -7.318 1.00 89.62 179 ARG A N 1
ATOM 1465 C CA . ARG A 1 179 ? -6.608 10.866 -7.464 1.00 89.62 179 ARG A CA 1
ATOM 1466 C C . ARG A 1 179 ? -7.594 10.668 -8.621 1.00 89.62 179 ARG A C 1
ATOM 1468 O O . ARG A 1 179 ? -7.887 11.616 -9.355 1.00 89.62 179 ARG A O 1
ATOM 1475 N N . HIS A 1 180 ? -8.083 9.439 -8.791 1.00 72.31 180 HIS A N 1
ATOM 1476 C CA . HIS A 1 180 ? -9.020 9.032 -9.851 1.00 72.31 180 HIS A CA 1
ATOM 1477 C C . HIS A 1 180 ? -10.455 8.821 -9.359 1.00 72.31 180 HIS A C 1
ATOM 1479 O O . HIS A 1 180 ? -10.633 8.304 -8.236 1.00 72.31 180 HIS A O 1
#